Protein AF-A0A955EN36-F1 (afdb_monomer)

Radius of gyration: 27.27 Å; Cα contacts (8 Å, |Δi|>4): 61; chains: 1; bounding box: 68×57×95 Å

Foldseek 3Di:
DDDDDDDDDPDPPPPPPPPPPPPPVVLLCLCCVVQVHPDDDPVLVVLSNLLLVLLCVVFPDNDSVSSVVSLVVLCVVQDDDDVPDGSSRSSSVVSVVVVVVVVVVVVVVVVVVPPVPPDDDD

Solvent-accessible surface area (backbone atoms only — not comparable to full-atom values): 7643 Å² total; per-residue (Å²): 137,83,82,82,76,81,79,74,82,76,77,77,72,74,71,68,78,74,72,82,65,76,79,72,73,59,70,38,58,78,49,28,72,82,71,68,45,88,73,70,49,78,68,53,47,54,39,37,44,52,41,38,56,50,24,49,75,67,28,97,44,91,49,67,71,47,23,53,46,39,49,54,49,50,48,62,74,68,47,81,62,57,94,96,48,48,68,65,56,52,51,32,51,49,47,52,52,52,52,52,52,50,50,55,52,50,51,53,52,55,59,64,66,62,65,85,73,72,78,81,76,133

Mean predicted aligned error: 13.92 Å

Nearest PDB structures (foldseek):
  7rz6-assembly1_D  TM=3.550E-01  e=5.232E+00  Rattus norvegicus
  1kx9-assembly2_B  TM=2.599E-01  e=7.848E+00  Mamestra brassicae

Secondary structure (DSSP, 8-state):
--------------------------GGGGGTGGGT-SS--HHHHHHHHHHHHHHHHHSSSS-HHHHHHHHHHHHHHH-SPPTT--HHHHHHHHHHHHHHHHHHHHHHHHHHHTSTT-----

pLDDT: mean 77.21, std 20.03, range [39.5, 95.31]

Structure (mmCIF, N/CA/C/O backbone):
data_AF-A0A955EN36-F1
#
_entry.id   AF-A0A955EN36-F1
#
loop_
_atom_site.group_PDB
_atom_site.id
_atom_site.type_symbol
_atom_site.label_atom_id
_atom_site.label_alt_id
_atom_site.label_comp_id
_atom_site.label_asym_id
_atom_site.label_entity_id
_atom_site.label_seq_id
_atom_site.pdbx_PDB_ins_code
_atom_site.Cartn_x
_atom_site.Cartn_y
_atom_site.Cartn_z
_atom_site.occupancy
_atom_site.B_iso_or_equiv
_atom_site.auth_seq_id
_atom_site.auth_comp_id
_atom_site.auth_asym_id
_atom_site.auth_atom_id
_atom_site.pdbx_PDB_model_num
ATOM 1 N N . MET A 1 1 ? 27.798 39.213 -62.265 1.00 42.53 1 MET A N 1
ATOM 2 C CA . MET A 1 1 ? 27.907 37.739 -62.321 1.00 42.53 1 MET A CA 1
ATOM 3 C C . MET A 1 1 ? 27.365 37.239 -61.010 1.00 42.53 1 MET A C 1
ATOM 5 O O . MET A 1 1 ? 28.080 37.098 -60.027 1.00 42.53 1 MET A O 1
ATOM 9 N N . ASP A 1 2 ? 26.050 37.149 -61.023 1.00 44.22 2 ASP A N 1
ATOM 10 C CA . ASP A 1 2 ? 25.167 36.889 -59.909 1.00 44.22 2 ASP A CA 1
ATOM 11 C C . ASP A 1 2 ? 25.124 35.379 -59.702 1.00 44.22 2 ASP A C 1
ATOM 13 O O . ASP A 1 2 ? 24.638 34.638 -60.554 1.00 44.22 2 ASP A O 1
ATOM 17 N N . VAL A 1 3 ? 25.714 34.915 -58.604 1.00 53.53 3 VAL A N 1
ATOM 18 C CA . VAL A 1 3 ? 25.639 33.511 -58.204 1.00 53.53 3 VAL A CA 1
ATOM 19 C C . VAL A 1 3 ? 24.351 33.352 -57.407 1.00 53.53 3 VAL A C 1
ATOM 21 O O . VAL A 1 3 ? 24.295 33.682 -56.224 1.00 53.53 3 VAL A O 1
ATOM 24 N N . GLN A 1 4 ? 23.299 32.889 -58.082 1.00 47.91 4 GLN A N 1
ATOM 25 C CA . GLN A 1 4 ? 22.126 32.327 -57.422 1.00 47.91 4 GLN A CA 1
ATOM 26 C C . GLN A 1 4 ? 22.559 31.011 -56.771 1.00 47.91 4 GLN A C 1
ATOM 28 O O . GLN A 1 4 ? 22.950 30.069 -57.456 1.00 47.91 4 GLN A O 1
ATOM 33 N N . VAL A 1 5 ? 22.563 30.976 -55.440 1.00 54.34 5 VAL A N 1
ATOM 34 C CA . VAL A 1 5 ? 22.743 29.734 -54.689 1.00 54.34 5 VAL A CA 1
ATOM 35 C C . VAL A 1 5 ? 21.369 29.085 -54.603 1.00 54.34 5 VAL A C 1
ATOM 37 O O . VAL A 1 5 ? 20.487 29.578 -53.905 1.00 54.34 5 VAL A O 1
ATOM 40 N N . GLU A 1 6 ? 21.192 28.020 -55.377 1.00 53.00 6 GLU A N 1
ATOM 41 C CA . GLU A 1 6 ? 20.031 27.136 -55.353 1.00 53.00 6 GLU A CA 1
ATOM 42 C C . GLU A 1 6 ? 19.829 26.589 -53.925 1.00 53.00 6 GLU A C 1
ATOM 44 O O . GLU A 1 6 ? 20.644 25.812 -53.418 1.00 53.00 6 GLU A O 1
ATOM 49 N N . GLU A 1 7 ? 18.760 27.010 -53.246 1.00 50.69 7 GLU A N 1
ATOM 50 C CA . GLU A 1 7 ? 18.321 26.388 -51.996 1.00 50.69 7 GLU A CA 1
ATOM 51 C C . GLU A 1 7 ? 17.736 25.004 -52.308 1.00 50.69 7 GLU A C 1
ATOM 53 O O . GLU A 1 7 ? 16.690 24.868 -52.944 1.00 50.69 7 GLU A O 1
ATOM 58 N N . LEU A 1 8 ? 18.429 23.958 -51.854 1.00 55.25 8 LEU A N 1
ATOM 59 C CA . LEU A 1 8 ? 17.918 22.588 -51.834 1.00 55.25 8 LEU A CA 1
ATOM 60 C C . LEU A 1 8 ? 16.618 22.518 -51.010 1.00 55.25 8 LEU A C 1
ATOM 62 O O . LEU A 1 8 ? 16.563 23.100 -49.921 1.00 55.25 8 LEU A O 1
ATOM 66 N N . PRO A 1 9 ? 15.590 21.773 -51.460 1.00 45.88 9 PRO A N 1
ATOM 67 C CA . PRO A 1 9 ? 14.362 21.622 -50.696 1.00 45.88 9 PRO A CA 1
ATOM 68 C C . PRO A 1 9 ? 14.681 20.874 -49.400 1.00 45.88 9 PRO A C 1
ATOM 70 O O . PRO A 1 9 ? 15.079 19.710 -49.422 1.00 45.88 9 PRO A O 1
ATOM 73 N N . GLN A 1 10 ? 14.525 21.552 -48.261 1.00 52.09 10 GLN A N 1
ATOM 74 C CA . GLN A 1 10 ? 14.569 20.901 -46.959 1.00 52.09 10 GLN A CA 1
ATOM 75 C C . GLN A 1 10 ? 13.473 19.835 -46.928 1.00 52.09 10 GLN A C 1
ATOM 77 O O . GLN A 1 10 ? 12.284 20.155 -46.987 1.00 52.09 10 GLN A O 1
ATOM 82 N N . GLU A 1 11 ? 13.878 18.567 -46.841 1.00 48.88 11 GLU A N 1
ATOM 83 C CA . GLU A 1 11 ? 12.982 17.470 -46.503 1.00 48.88 11 GLU A CA 1
ATOM 84 C C . GLU A 1 11 ? 12.222 17.876 -45.242 1.00 48.88 11 GLU A C 1
ATOM 86 O O . GLU A 1 11 ? 12.808 18.055 -44.168 1.00 48.88 11 GLU A O 1
ATOM 91 N N . GLN A 1 12 ? 10.912 18.077 -45.385 1.00 46.12 12 GLN A N 1
ATOM 92 C CA . GLN A 1 12 ? 10.020 18.218 -44.252 1.00 46.12 12 GLN A CA 1
ATOM 93 C C . GLN A 1 12 ? 10.203 16.959 -43.412 1.00 46.12 12 GLN A C 1
ATOM 95 O O . GLN A 1 12 ? 9.671 15.897 -43.731 1.00 46.12 12 GLN A O 1
ATOM 100 N N . LYS A 1 13 ? 10.981 17.077 -42.332 1.00 41.56 13 LYS A N 1
ATOM 101 C CA . LYS A 1 13 ? 10.905 16.149 -41.215 1.00 41.56 13 LYS A CA 1
ATOM 102 C C . LYS A 1 13 ? 9.453 16.181 -40.794 1.00 41.56 13 LYS A C 1
ATOM 104 O O . LYS A 1 13 ? 9.024 17.126 -40.132 1.00 41.56 13 LYS A O 1
ATOM 109 N N . THR A 1 14 ? 8.705 15.171 -41.222 1.00 39.50 14 THR A N 1
ATOM 110 C CA . THR A 1 14 ? 7.437 14.794 -40.630 1.00 39.50 14 THR A CA 1
ATOM 111 C C . THR A 1 14 ? 7.719 14.742 -39.142 1.00 39.50 14 THR A C 1
ATOM 113 O O . THR A 1 14 ? 8.397 13.833 -38.661 1.00 39.50 14 THR A O 1
ATOM 116 N N . GLN A 1 15 ? 7.320 15.792 -38.426 1.00 47.47 15 GLN A N 1
ATOM 117 C CA . GLN A 1 15 ? 7.284 15.754 -36.983 1.00 47.47 15 GLN A CA 1
ATOM 118 C C . GLN A 1 15 ? 6.330 14.609 -36.699 1.00 47.47 15 GLN A C 1
ATOM 120 O O . GLN A 1 15 ? 5.126 14.728 -36.935 1.00 47.47 15 GLN A O 1
ATOM 125 N N . SER A 1 16 ? 6.890 13.462 -36.305 1.00 44.94 16 SER A N 1
ATOM 126 C CA . SER A 1 16 ? 6.123 12.388 -35.698 1.00 44.94 16 SER A CA 1
ATOM 127 C C . SER A 1 16 ? 5.166 13.072 -34.736 1.00 44.94 16 SER A C 1
ATOM 129 O O . SER A 1 16 ? 5.654 13.904 -33.962 1.00 44.94 16 SER A O 1
ATOM 131 N N . PRO A 1 17 ? 3.844 12.827 -34.818 1.00 44.09 17 PRO A N 1
ATOM 132 C CA . PRO A 1 17 ? 2.910 13.449 -33.903 1.00 44.09 17 PRO A CA 1
ATOM 133 C C . PRO A 1 17 ? 3.453 13.157 -32.518 1.00 44.09 17 PRO A C 1
ATOM 135 O O . PRO A 1 17 ? 3.556 11.996 -32.116 1.00 44.09 17 PRO A O 1
ATOM 138 N N . GLN A 1 18 ? 3.936 14.211 -31.861 1.00 42.53 18 GLN A N 1
ATOM 139 C CA . GLN A 1 18 ? 4.396 14.134 -30.499 1.00 42.53 18 GLN A CA 1
ATOM 140 C C . GLN A 1 18 ? 3.151 13.675 -29.779 1.00 42.53 18 GLN A C 1
ATOM 142 O O . GLN A 1 18 ? 2.176 14.423 -29.692 1.00 42.53 18 GLN A O 1
ATOM 147 N N . ALA A 1 19 ? 3.134 12.390 -29.420 1.00 41.97 19 ALA A N 1
ATOM 148 C CA . ALA A 1 19 ? 2.074 11.848 -28.620 1.00 41.97 19 ALA A CA 1
ATOM 149 C C . ALA A 1 19 ? 2.005 12.806 -27.443 1.00 41.97 19 ALA A C 1
ATOM 151 O O . ALA A 1 19 ? 2.956 12.925 -26.667 1.00 41.97 19 ALA A O 1
ATOM 152 N N . THR A 1 20 ? 0.908 13.547 -27.358 1.00 43.72 20 THR A N 1
ATOM 153 C CA . THR A 1 20 ? 0.459 14.172 -26.132 1.00 43.72 20 THR A CA 1
ATOM 154 C C . THR A 1 20 ? 0.102 13.012 -25.217 1.00 43.72 20 THR A C 1
ATOM 156 O O . THR A 1 20 ? -1.060 12.719 -24.950 1.00 43.72 20 THR A O 1
ATOM 159 N N . ALA A 1 21 ? 1.135 12.278 -24.796 1.00 41.81 21 ALA A N 1
ATOM 160 C CA . ALA A 1 21 ? 1.090 11.421 -23.650 1.00 41.81 21 ALA A CA 1
ATOM 161 C C . ALA A 1 21 ? 0.642 12.369 -22.556 1.00 41.8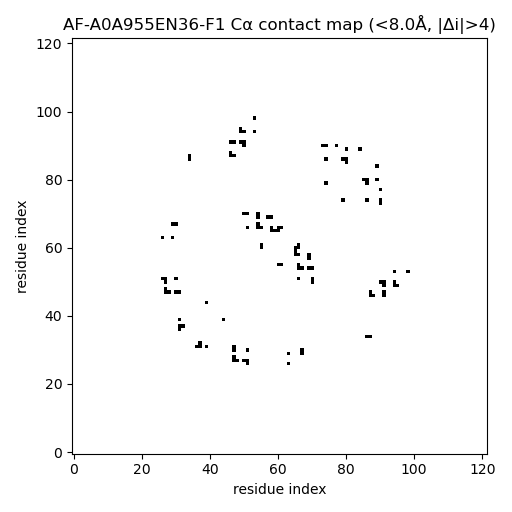1 21 ALA A C 1
ATOM 163 O O . ALA A 1 21 ? 1.368 13.283 -22.167 1.00 41.81 21 ALA A O 1
ATOM 164 N N . ARG A 1 22 ? -0.614 12.217 -22.145 1.00 41.22 22 ARG A N 1
ATOM 165 C CA . ARG A 1 22 ? -1.041 12.663 -20.835 1.00 41.22 22 ARG A CA 1
ATOM 166 C C . ARG A 1 22 ? -0.045 12.032 -19.874 1.00 41.22 22 ARG A C 1
ATOM 168 O O . ARG A 1 22 ? -0.145 10.853 -19.558 1.00 41.22 22 ARG A O 1
ATOM 175 N N . THR A 1 23 ? 0.981 12.790 -19.511 1.00 41.50 23 THR A N 1
ATOM 176 C CA . THR A 1 23 ? 1.947 12.471 -18.466 1.00 41.50 23 THR A CA 1
ATOM 177 C C . THR A 1 23 ? 1.255 12.652 -17.126 1.00 41.50 23 THR A C 1
ATOM 179 O O . THR A 1 23 ? 1.707 13.408 -16.273 1.00 41.50 2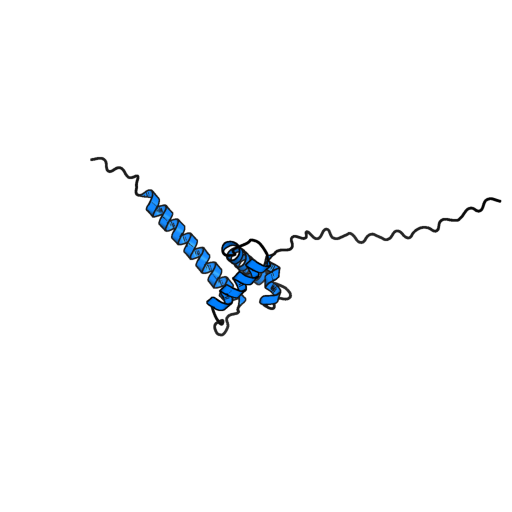3 THR A O 1
ATOM 182 N N . ASP A 1 24 ? 0.144 11.946 -16.935 1.00 43.16 24 ASP A N 1
ATOM 183 C CA . ASP A 1 24 ? -0.309 11.578 -15.609 1.00 43.16 24 ASP A CA 1
ATOM 184 C C . ASP A 1 24 ? 0.644 10.459 -15.187 1.00 43.16 24 ASP A C 1
ATOM 186 O O . ASP A 1 24 ? 0.371 9.274 -15.352 1.00 43.16 24 ASP A O 1
ATOM 190 N N . ASN A 1 25 ? 1.849 10.850 -14.768 1.00 52.38 25 ASN A N 1
ATOM 191 C CA . ASN A 1 25 ? 2.793 9.962 -14.107 1.00 52.38 25 ASN A CA 1
ATOM 192 C C . ASN A 1 25 ? 2.079 9.483 -12.844 1.00 52.38 25 ASN A C 1
ATOM 194 O O . ASN A 1 25 ? 2.055 10.191 -11.836 1.00 52.38 25 ASN A O 1
ATOM 198 N N . VAL A 1 26 ? 1.380 8.351 -12.927 1.00 74.06 26 VAL A N 1
ATOM 199 C CA . VAL A 1 26 ? 0.560 7.903 -11.810 1.00 74.06 26 VAL A CA 1
ATOM 200 C C . VAL A 1 26 ? 1.516 7.453 -10.717 1.00 74.06 26 VAL A C 1
ATOM 202 O O . VAL A 1 26 ? 2.210 6.449 -10.856 1.00 74.06 26 VAL A O 1
ATOM 205 N N . ALA A 1 27 ? 1.636 8.271 -9.670 1.00 81.81 27 ALA A N 1
ATOM 206 C CA . ALA A 1 27 ? 2.728 8.188 -8.703 1.00 81.81 27 ALA A CA 1
ATOM 207 C C . ALA A 1 27 ? 2.829 6.811 -8.026 1.00 81.81 27 ALA A C 1
ATOM 209 O O . ALA A 1 27 ? 3.921 6.385 -7.651 1.00 81.81 27 ALA A O 1
ATOM 210 N N . HIS A 1 28 ? 1.719 6.067 -7.955 1.00 84.69 28 HIS A N 1
ATOM 211 C CA . HIS A 1 28 ? 1.686 4.706 -7.426 1.00 84.69 28 HIS A CA 1
ATOM 212 C C . HIS A 1 28 ? 2.522 3.694 -8.221 1.00 84.69 28 HIS A C 1
ATOM 214 O O . HIS A 1 28 ? 2.929 2.684 -7.647 1.00 84.69 28 HIS A O 1
ATOM 220 N N . TYR A 1 29 ? 2.856 3.954 -9.491 1.00 89.81 29 TYR A N 1
ATOM 221 C CA . TYR A 1 29 ? 3.774 3.098 -10.255 1.00 89.81 29 TYR A CA 1
ATOM 222 C C . TYR A 1 29 ? 5.206 3.119 -9.718 1.00 89.81 29 TYR A C 1
ATOM 224 O O . TYR A 1 29 ? 5.950 2.177 -9.976 1.00 89.81 29 TYR A O 1
ATOM 232 N N . ALA A 1 30 ? 5.577 4.098 -8.884 1.00 89.06 30 ALA A N 1
ATOM 233 C CA . ALA A 1 30 ? 6.851 4.077 -8.163 1.00 89.06 30 ALA A CA 1
ATOM 234 C C . ALA A 1 30 ? 7.004 2.843 -7.247 1.00 89.06 30 ALA A C 1
ATOM 236 O O . ALA A 1 30 ? 8.110 2.504 -6.832 1.00 89.06 30 ALA A O 1
ATOM 237 N N . LEU A 1 31 ? 5.900 2.158 -6.929 1.00 90.25 31 LEU A N 1
ATOM 238 C CA . LEU A 1 31 ? 5.895 0.921 -6.154 1.00 90.25 31 LEU A CA 1
ATOM 239 C C . LEU A 1 31 ? 6.002 -0.347 -7.018 1.00 90.25 31 LEU A C 1
ATOM 241 O O . LEU A 1 31 ? 6.261 -1.417 -6.469 1.00 90.25 31 LEU A O 1
ATOM 245 N N . ALA A 1 32 ? 5.810 -0.264 -8.338 1.00 91.00 32 ALA A N 1
ATOM 246 C CA . ALA A 1 32 ? 5.706 -1.435 -9.214 1.00 91.00 32 ALA A CA 1
ATOM 247 C C . ALA A 1 32 ? 6.974 -2.306 -9.177 1.00 91.00 32 ALA A C 1
ATOM 249 O O . ALA A 1 32 ? 6.889 -3.513 -8.929 1.00 91.00 32 ALA A O 1
ATOM 250 N N . ASP A 1 33 ? 8.150 -1.679 -9.277 1.00 89.44 33 ASP A N 1
ATOM 251 C CA . ASP A 1 33 ? 9.452 -2.355 -9.199 1.00 89.44 33 ASP A CA 1
ATOM 252 C C . ASP A 1 33 ? 9.631 -3.119 -7.881 1.00 89.44 33 ASP A C 1
ATOM 254 O O . ASP A 1 33 ? 10.163 -4.230 -7.847 1.00 89.44 33 ASP A O 1
ATOM 258 N N . ARG A 1 34 ? 9.127 -2.562 -6.774 1.00 89.06 34 ARG A N 1
ATOM 259 C CA . ARG A 1 34 ? 9.248 -3.160 -5.438 1.00 89.06 34 ARG A CA 1
ATOM 260 C C . ARG A 1 34 ? 8.466 -4.466 -5.296 1.00 89.06 34 ARG A C 1
ATOM 262 O O . ARG A 1 34 ? 8.868 -5.342 -4.519 1.00 89.06 34 ARG A O 1
ATOM 269 N N . PHE A 1 35 ? 7.365 -4.586 -6.031 1.00 91.62 35 PHE A N 1
ATOM 270 C CA . PHE A 1 35 ? 6.532 -5.784 -6.079 1.00 91.62 35 PHE A CA 1
ATOM 271 C C . PHE A 1 35 ? 6.854 -6.687 -7.280 1.00 91.62 35 PHE A C 1
ATOM 273 O O . PHE A 1 35 ? 6.222 -7.730 -7.425 1.00 91.62 35 PHE A O 1
ATOM 280 N N . GLY A 1 36 ? 7.853 -6.335 -8.100 1.00 89.69 36 GLY A N 1
ATOM 281 C CA . GLY A 1 36 ? 8.245 -7.104 -9.284 1.00 89.69 36 GLY A CA 1
ATOM 282 C C . GLY A 1 36 ? 7.208 -7.061 -10.409 1.00 89.69 36 GLY A C 1
ATOM 283 O O . GLY A 1 36 ? 7.098 -8.012 -11.180 1.00 89.69 36 GLY A O 1
ATOM 284 N N . ILE A 1 37 ? 6.423 -5.986 -10.485 1.00 90.38 37 ILE A N 1
ATOM 285 C CA . ILE A 1 37 ? 5.336 -5.827 -11.452 1.00 90.38 37 ILE A CA 1
ATOM 286 C C . ILE A 1 37 ? 5.881 -5.076 -12.665 1.00 90.38 37 ILE A C 1
ATOM 288 O O . ILE A 1 37 ? 6.104 -3.873 -12.606 1.00 90.38 37 ILE A O 1
ATOM 292 N N . VAL A 1 38 ? 6.091 -5.793 -13.771 1.00 86.75 38 VAL A N 1
ATOM 293 C CA . VAL A 1 38 ? 6.603 -5.203 -15.022 1.00 86.75 38 VAL A CA 1
ATOM 294 C C . VAL A 1 38 ? 5.483 -4.538 -15.822 1.00 86.75 38 VAL A C 1
ATOM 296 O O . VAL A 1 38 ? 5.658 -3.450 -16.353 1.00 86.75 38 VAL A O 1
ATOM 299 N N . ASN A 1 39 ? 4.320 -5.188 -15.891 1.00 85.88 39 ASN A N 1
ATOM 300 C CA . ASN A 1 39 ? 3.122 -4.668 -16.543 1.00 85.88 39 ASN A CA 1
ATOM 301 C C . ASN A 1 39 ? 1.940 -4.912 -15.611 1.00 85.88 39 ASN A C 1
ATOM 303 O O . ASN A 1 39 ? 1.441 -6.035 -15.545 1.00 85.88 39 ASN A O 1
ATOM 307 N N . ALA A 1 40 ? 1.523 -3.877 -14.882 1.00 84.56 40 ALA A N 1
ATOM 308 C CA . ALA A 1 40 ? 0.413 -3.998 -13.950 1.00 84.56 40 ALA A CA 1
ATOM 309 C C . ALA A 1 40 ? -0.879 -4.306 -14.712 1.00 84.56 40 ALA A C 1
ATOM 311 O O . ALA A 1 40 ? -1.293 -3.557 -15.601 1.00 84.56 40 ALA A O 1
ATOM 312 N N . ASN A 1 41 ? -1.537 -5.404 -14.354 1.00 91.69 41 ASN A N 1
ATOM 313 C CA . ASN A 1 41 ? -2.915 -5.619 -14.769 1.00 91.69 41 ASN A CA 1
ATOM 314 C C . ASN A 1 41 ? -3.857 -4.680 -13.986 1.00 91.69 41 ASN A C 1
ATOM 316 O O . ASN A 1 41 ? -3.465 -4.026 -13.020 1.00 91.69 41 ASN A O 1
ATOM 320 N N . LYS A 1 42 ? -5.133 -4.617 -14.381 1.00 90.69 42 LYS A N 1
ATOM 321 C CA . LYS A 1 42 ? -6.117 -3.715 -13.754 1.00 90.69 42 LYS A CA 1
ATOM 322 C C . LYS A 1 42 ? -6.291 -3.950 -12.245 1.00 90.69 42 LYS A C 1
ATOM 324 O O . LYS A 1 42 ? -6.607 -3.020 -11.509 1.00 90.69 42 LYS A O 1
ATOM 329 N N . GLU A 1 43 ? -6.137 -5.189 -11.789 1.00 91.56 43 GLU A N 1
ATOM 330 C CA . GLU A 1 43 ? -6.264 -5.533 -10.373 1.00 91.56 43 GLU A CA 1
ATOM 331 C C . GLU A 1 43 ? -5.036 -5.072 -9.579 1.00 91.56 43 GLU A C 1
ATOM 333 O O . GLU A 1 43 ? -5.177 -4.468 -8.518 1.00 91.56 43 GLU A O 1
ATOM 338 N N . GLU A 1 44 ? -3.839 -5.315 -10.107 1.00 91.94 44 GLU A N 1
ATOM 339 C CA . GLU A 1 44 ? -2.570 -4.868 -9.528 1.00 91.94 44 GLU A CA 1
ATOM 340 C C . GLU A 1 44 ? -2.492 -3.347 -9.466 1.00 91.94 44 GLU A C 1
ATOM 342 O O . GLU A 1 44 ? -2.126 -2.799 -8.431 1.00 91.94 44 GLU A O 1
ATOM 347 N N . ASP A 1 45 ? -2.915 -2.669 -10.530 1.00 92.50 45 ASP A N 1
ATOM 348 C CA . ASP A 1 45 ? -2.991 -1.212 -10.589 1.00 92.50 45 ASP A CA 1
ATOM 349 C C . ASP A 1 45 ? -3.877 -0.645 -9.469 1.00 92.50 45 ASP A C 1
ATOM 351 O O . ASP A 1 45 ? -3.459 0.228 -8.707 1.00 92.50 45 ASP A O 1
ATOM 355 N N . GLY A 1 46 ? -5.067 -1.226 -9.279 1.00 91.12 46 GLY A N 1
ATOM 356 C CA . GLY A 1 46 ? -5.961 -0.851 -8.183 1.00 91.12 46 GLY A CA 1
ATOM 357 C C . GLY A 1 46 ? -5.363 -1.113 -6.796 1.00 91.12 46 GLY A C 1
ATOM 358 O O . GLY A 1 46 ? -5.561 -0.316 -5.876 1.00 91.12 46 GLY A O 1
ATOM 359 N N . LYS A 1 47 ? -4.601 -2.202 -6.630 1.00 94.44 47 LYS A N 1
ATOM 360 C CA . LYS A 1 47 ? -3.906 -2.508 -5.368 1.00 94.44 47 LYS A CA 1
ATOM 361 C C . LYS A 1 47 ? -2.798 -1.498 -5.083 1.00 94.44 47 LYS A C 1
ATOM 363 O O . LYS A 1 47 ? -2.720 -1.001 -3.961 1.00 94.44 47 LYS A O 1
ATOM 368 N N . LEU A 1 48 ? -1.975 -1.179 -6.083 1.00 94.19 48 LEU A N 1
ATOM 369 C CA . LEU A 1 48 ? -0.896 -0.196 -5.971 1.00 94.19 48 LEU A CA 1
ATOM 370 C C . LEU A 1 48 ? -1.446 1.188 -5.616 1.00 94.19 48 LEU A C 1
ATOM 372 O O . LEU A 1 48 ? -0.917 1.831 -4.712 1.00 94.19 48 LEU A O 1
ATOM 376 N N . ALA A 1 49 ? -2.534 1.612 -6.260 1.00 92.69 49 ALA A N 1
ATOM 377 C CA . ALA A 1 49 ? -3.180 2.891 -5.980 1.00 92.69 49 ALA A CA 1
ATOM 378 C C . ALA A 1 49 ? -3.713 2.986 -4.536 1.00 92.69 49 ALA A C 1
ATOM 380 O O . ALA A 1 49 ? -3.496 3.991 -3.861 1.00 92.69 49 ALA A O 1
ATOM 381 N N . GLU A 1 50 ? -4.368 1.938 -4.025 1.00 93.38 50 GLU A N 1
ATOM 382 C CA . GLU A 1 50 ? -4.874 1.918 -2.642 1.00 93.38 50 GLU A CA 1
ATOM 383 C C . GLU A 1 50 ? -3.741 1.899 -1.606 1.00 93.38 50 GLU A C 1
ATOM 385 O O . GLU A 1 50 ? -3.812 2.602 -0.596 1.00 93.38 50 GLU A O 1
ATOM 390 N N . ILE A 1 51 ? -2.671 1.138 -1.862 1.00 94.56 51 ILE A N 1
ATOM 391 C CA . ILE A 1 51 ? -1.471 1.134 -1.012 1.00 94.56 51 ILE A CA 1
ATOM 392 C C . ILE A 1 51 ? -0.834 2.525 -0.994 1.00 94.56 51 ILE A C 1
ATOM 394 O O . ILE A 1 51 ? -0.496 3.031 0.075 1.00 94.56 51 ILE A O 1
ATOM 398 N N . TRP A 1 52 ? -0.698 3.153 -2.163 1.00 94.12 52 TRP A N 1
ATOM 399 C CA . TRP A 1 52 ? -0.133 4.489 -2.299 1.00 94.12 52 TRP A CA 1
ATOM 400 C C . TRP A 1 52 ? -0.940 5.530 -1.525 1.00 94.12 52 TRP A C 1
ATOM 402 O O . TRP A 1 52 ? -0.376 6.268 -0.724 1.00 94.12 52 TRP A O 1
ATOM 412 N N . ALA A 1 53 ? -2.262 5.554 -1.710 1.00 91.94 53 ALA A N 1
ATOM 413 C CA . ALA A 1 53 ? -3.144 6.486 -1.015 1.00 91.94 53 ALA A CA 1
ATOM 414 C C . ALA A 1 53 ? -3.077 6.313 0.511 1.00 91.94 53 ALA A C 1
ATOM 416 O O . ALA A 1 53 ? -3.070 7.293 1.256 1.00 91.94 53 ALA A O 1
ATOM 417 N N . PHE A 1 54 ? -2.989 5.067 0.985 1.00 93.62 54 PHE A N 1
ATOM 418 C CA . PHE A 1 54 ? -2.828 4.786 2.407 1.00 93.62 54 PHE A CA 1
ATOM 419 C C . PHE A 1 54 ? -1.481 5.286 2.940 1.00 93.62 54 PHE A C 1
ATOM 421 O O . PHE A 1 54 ? -1.446 5.976 3.958 1.00 93.62 54 PHE A O 1
ATOM 428 N N . ALA A 1 55 ? -0.385 4.967 2.248 1.00 93.00 55 ALA A N 1
ATOM 429 C CA . ALA A 1 55 ? 0.959 5.379 2.641 1.00 93.00 55 ALA A CA 1
ATOM 430 C C . ALA A 1 55 ? 1.120 6.904 2.603 1.00 93.00 55 ALA A C 1
ATOM 432 O O . ALA A 1 55 ? 1.689 7.476 3.524 1.00 93.00 55 ALA A O 1
ATOM 433 N N . GLN A 1 56 ? 0.546 7.580 1.606 1.00 92.69 56 GLN A N 1
ATOM 434 C CA . GLN A 1 56 ? 0.532 9.041 1.518 1.00 92.69 56 GLN A CA 1
ATOM 435 C C . GLN A 1 56 ? -0.166 9.687 2.723 1.00 92.69 56 GLN A C 1
ATOM 437 O O . GLN A 1 56 ? 0.300 10.703 3.223 1.00 92.69 56 GLN A O 1
ATOM 442 N N . GLY A 1 57 ? -1.245 9.080 3.228 1.00 89.44 57 GLY A N 1
ATOM 443 C CA . GLY A 1 57 ? -1.932 9.556 4.432 1.00 89.44 57 GLY A CA 1
ATOM 444 C C . GLY A 1 57 ? -1.163 9.336 5.742 1.00 89.44 57 GLY A C 1
ATOM 445 O O . GLY A 1 57 ? -1.532 9.925 6.757 1.00 89.44 57 GLY A O 1
ATOM 446 N N . GLN A 1 58 ? -0.128 8.489 5.746 1.00 88.56 58 GLN A N 1
ATOM 447 C CA . GLN A 1 58 ? 0.713 8.207 6.920 1.00 88.56 58 GLN A CA 1
ATOM 448 C C . GLN A 1 58 ? 2.111 8.825 6.829 1.00 88.56 58 GLN A C 1
ATOM 450 O O . GLN A 1 58 ? 2.750 9.053 7.858 1.00 88.56 58 GLN A O 1
ATOM 455 N N . ALA A 1 59 ? 2.579 9.107 5.615 1.00 89.81 59 ALA A N 1
ATOM 456 C CA . ALA A 1 59 ? 3.883 9.685 5.371 1.00 89.81 59 ALA A CA 1
ATOM 457 C C . ALA A 1 59 ? 4.002 11.072 6.018 1.00 89.81 59 ALA A C 1
ATOM 459 O O . ALA A 1 59 ? 3.060 11.861 6.078 1.00 89.81 59 ALA A O 1
ATOM 460 N N . LYS A 1 60 ? 5.213 11.392 6.481 1.00 83.94 60 LYS A N 1
ATOM 461 C CA . LYS A 1 60 ? 5.525 12.701 7.082 1.00 83.94 60 LYS A CA 1
ATOM 462 C C . LYS A 1 60 ? 5.540 13.842 6.057 1.00 83.94 60 LYS A C 1
ATOM 464 O O . LYS A 1 60 ? 5.511 15.004 6.447 1.00 83.94 60 LYS A O 1
ATOM 469 N N . SER A 1 61 ? 5.651 13.503 4.776 1.00 87.38 61 SER A N 1
ATOM 470 C CA . SER A 1 61 ? 5.758 14.416 3.642 1.00 87.38 61 SER A CA 1
ATOM 471 C C . SER A 1 61 ? 5.113 13.781 2.411 1.00 87.38 61 SER A C 1
ATOM 473 O O . SER A 1 61 ? 5.054 12.558 2.296 1.00 87.38 61 SER A O 1
ATOM 475 N N . GLU A 1 62 ? 4.684 14.614 1.464 1.00 86.56 62 GLU A N 1
ATOM 476 C CA . GLU A 1 62 ? 4.111 14.187 0.180 1.00 86.56 62 GLU A CA 1
ATOM 477 C C . GLU A 1 62 ? 5.177 13.775 -0.853 1.00 86.56 62 GLU A C 1
ATOM 479 O O . GLU A 1 62 ? 4.857 13.426 -1.990 1.00 86.56 62 GLU A O 1
ATOM 484 N N . ASN A 1 63 ? 6.458 13.801 -0.478 1.00 90.50 63 ASN A N 1
ATOM 485 C CA . ASN A 1 63 ? 7.540 13.392 -1.363 1.00 90.50 63 ASN A CA 1
ATOM 486 C C . ASN A 1 63 ? 7.479 11.885 -1.656 1.00 90.50 63 ASN A C 1
ATOM 488 O O . ASN A 1 63 ? 7.365 11.063 -0.747 1.00 90.50 63 ASN A O 1
ATOM 492 N N . ILE A 1 64 ? 7.678 11.515 -2.925 1.00 90.44 64 ILE A N 1
ATOM 493 C CA . ILE A 1 64 ? 7.684 10.114 -3.386 1.00 90.44 64 ILE A CA 1
ATOM 494 C C . ILE A 1 64 ? 8.599 9.210 -2.533 1.00 90.44 64 ILE A C 1
ATOM 496 O O . ILE A 1 64 ? 8.127 8.155 -2.111 1.00 90.44 64 ILE A O 1
ATOM 500 N N . PRO A 1 65 ? 9.863 9.574 -2.221 1.00 90.94 65 PRO A N 1
ATOM 501 C CA . PRO A 1 65 ? 10.734 8.717 -1.416 1.00 90.94 65 PRO A CA 1
ATOM 502 C C . PRO A 1 65 ? 10.203 8.445 -0.007 1.00 90.94 65 PRO A C 1
ATOM 504 O O . PRO A 1 65 ? 10.368 7.334 0.490 1.00 90.94 65 PRO A O 1
ATOM 507 N N . ASP A 1 66 ? 9.544 9.425 0.616 1.00 91.50 66 ASP A N 1
ATOM 508 C CA . ASP A 1 66 ? 8.992 9.289 1.967 1.00 91.50 66 ASP A CA 1
ATOM 509 C C . ASP A 1 66 ? 7.775 8.353 1.963 1.00 91.50 66 ASP A C 1
ATOM 511 O O . ASP A 1 66 ? 7.650 7.488 2.829 1.00 91.50 66 ASP A O 1
ATOM 515 N N . ILE A 1 67 ? 6.926 8.451 0.937 1.00 92.56 67 ILE A N 1
ATOM 516 C CA . ILE A 1 67 ? 5.783 7.548 0.736 1.00 92.56 67 ILE A CA 1
ATOM 517 C C . ILE A 1 67 ? 6.267 6.116 0.461 1.00 92.56 67 ILE A C 1
ATOM 519 O O . ILE A 1 67 ? 5.758 5.156 1.040 1.00 92.56 67 ILE A O 1
ATOM 523 N N . VAL A 1 68 ? 7.283 5.953 -0.393 1.00 93.31 68 VAL A N 1
ATOM 524 C CA . VAL A 1 68 ? 7.889 4.640 -0.671 1.00 93.31 68 VAL A CA 1
ATOM 525 C C . VAL A 1 68 ? 8.524 4.060 0.592 1.00 93.31 68 VAL A C 1
ATOM 527 O O . VAL A 1 68 ? 8.377 2.865 0.855 1.00 93.31 68 VAL A O 1
ATOM 530 N N . TRP A 1 69 ? 9.202 4.885 1.393 1.00 94.00 69 TRP A N 1
ATOM 531 C CA . TRP A 1 69 ? 9.760 4.464 2.674 1.00 94.00 69 TRP A CA 1
ATOM 532 C C . TRP A 1 69 ? 8.668 3.990 3.635 1.00 94.00 69 TRP A C 1
ATOM 534 O O . TRP A 1 69 ? 8.841 2.953 4.272 1.00 94.00 69 TRP A O 1
ATOM 544 N N . GLU A 1 70 ? 7.525 4.673 3.689 1.00 94.94 70 GLU A N 1
ATOM 545 C CA . GLU A 1 70 ? 6.393 4.247 4.515 1.00 94.94 70 GLU A CA 1
ATOM 546 C C . GLU A 1 70 ? 5.873 2.870 4.081 1.00 94.94 70 GLU A C 1
ATOM 548 O O . GLU A 1 70 ? 5.658 1.988 4.910 1.00 94.94 70 GLU A O 1
ATOM 553 N N . VAL A 1 71 ? 5.781 2.613 2.773 1.00 94.81 71 VAL A N 1
ATOM 554 C CA . VAL A 1 71 ? 5.446 1.275 2.256 1.00 94.81 71 VAL A CA 1
ATOM 555 C C . VAL A 1 71 ? 6.469 0.223 2.703 1.00 94.81 71 VAL A C 1
ATOM 557 O O . VAL A 1 71 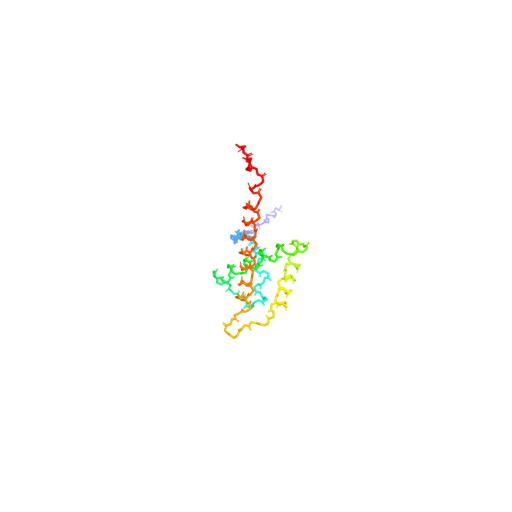? 6.085 -0.867 3.131 1.00 94.81 71 VAL A O 1
ATOM 560 N N . VAL A 1 72 ? 7.768 0.539 2.652 1.00 93.81 72 VAL A N 1
ATOM 561 C CA . VAL A 1 72 ? 8.839 -0.354 3.139 1.00 93.81 72 VAL A CA 1
ATOM 562 C C . VAL A 1 72 ? 8.682 -0.637 4.631 1.00 93.81 72 VAL A C 1
ATOM 564 O O . VAL A 1 72 ? 8.822 -1.784 5.063 1.00 93.81 72 VAL A O 1
ATOM 567 N N . HIS A 1 73 ? 8.396 0.400 5.414 1.00 94.00 73 HIS A N 1
ATOM 568 C CA . HIS A 1 73 ? 8.196 0.294 6.848 1.00 94.00 73 HIS A CA 1
ATOM 569 C C . HIS A 1 73 ? 7.001 -0.610 7.172 1.00 94.00 73 HIS A C 1
ATOM 571 O O . HIS A 1 73 ? 7.141 -1.556 7.951 1.00 94.00 73 HIS A O 1
ATOM 577 N N . LEU A 1 74 ? 5.865 -0.396 6.503 1.00 93.44 74 LEU A N 1
ATOM 578 C CA . LEU A 1 74 ? 4.661 -1.212 6.650 1.00 93.44 74 LEU A CA 1
ATOM 579 C C . LEU A 1 74 ? 4.911 -2.686 6.313 1.00 93.44 74 LEU A C 1
ATOM 581 O O . LEU A 1 74 ? 4.463 -3.564 7.050 1.00 93.44 74 LEU A O 1
ATOM 585 N N . GLU A 1 75 ? 5.664 -2.985 5.253 1.00 92.75 75 GLU A N 1
ATOM 586 C CA . GLU A 1 75 ? 6.051 -4.367 4.947 1.00 92.75 75 GLU A CA 1
ATOM 587 C C . GLU A 1 75 ? 6.892 -5.001 6.063 1.00 92.75 75 GLU A C 1
ATOM 589 O O . GLU A 1 75 ? 6.672 -6.162 6.414 1.00 92.75 75 GLU A O 1
ATOM 594 N N . GLY A 1 76 ? 7.820 -4.241 6.651 1.00 92.12 76 GLY A N 1
ATOM 595 C CA . GLY A 1 76 ? 8.621 -4.692 7.788 1.00 92.12 76 GLY A CA 1
ATOM 596 C C . GLY A 1 76 ? 7.774 -4.989 9.029 1.00 92.12 76 GLY A C 1
ATOM 597 O O . GLY A 1 76 ? 7.985 -6.008 9.685 1.00 92.12 76 GLY A O 1
ATOM 598 N N . VAL A 1 77 ? 6.782 -4.143 9.318 1.00 92.50 77 VAL A N 1
ATOM 599 C CA . VAL A 1 77 ? 5.858 -4.308 10.454 1.00 92.50 77 VAL A CA 1
ATOM 600 C C . VAL A 1 77 ? 4.919 -5.499 10.254 1.00 92.50 77 VAL A C 1
ATOM 602 O O . VAL A 1 77 ? 4.670 -6.257 11.192 1.00 92.50 77 VAL A O 1
ATOM 605 N N . LEU A 1 78 ? 4.395 -5.692 9.040 1.00 91.81 78 LEU A N 1
ATOM 606 C CA . LEU A 1 78 ? 3.509 -6.818 8.735 1.00 91.81 78 LEU A CA 1
ATOM 607 C C . LEU A 1 78 ? 4.246 -8.154 8.690 1.00 91.81 78 LEU A C 1
ATOM 609 O O . LEU A 1 78 ? 3.614 -9.192 8.900 1.00 91.81 78 LEU A O 1
ATOM 613 N N . GLY A 1 79 ? 5.546 -8.144 8.402 1.00 89.00 79 GLY A N 1
ATOM 614 C CA . GLY A 1 79 ? 6.363 -9.339 8.258 1.00 89.00 79 GLY A CA 1
ATOM 615 C C . GLY A 1 79 ? 6.007 -10.178 7.027 1.00 89.00 79 GLY A C 1
ATOM 616 O O . GLY A 1 79 ? 5.238 -9.776 6.150 1.00 89.00 79 GLY A O 1
ATOM 617 N N . SER A 1 80 ? 6.580 -11.380 6.962 1.00 88.38 80 SER A N 1
ATOM 618 C CA . SER A 1 80 ? 6.509 -12.234 5.773 1.00 88.38 80 SER A CA 1
ATOM 619 C C . SER A 1 80 ? 5.078 -12.672 5.418 1.00 88.38 80 SER A C 1
ATOM 621 O O . SER A 1 80 ? 4.315 -13.050 6.319 1.00 88.38 80 SER A O 1
ATOM 623 N N . PRO A 1 81 ? 4.715 -12.694 4.117 1.00 90.06 81 PRO A N 1
ATOM 624 C CA . PRO A 1 81 ? 3.451 -13.242 3.626 1.00 90.06 81 PRO A CA 1
ATOM 625 C C . PRO A 1 81 ? 3.182 -14.673 4.084 1.00 90.06 81 PRO A C 1
ATOM 627 O O . PRO A 1 81 ? 4.105 -15.429 4.391 1.00 90.06 81 PRO A O 1
ATOM 630 N N . ARG A 1 82 ? 1.901 -15.050 4.147 1.00 90.00 82 ARG A N 1
ATOM 631 C CA . ARG A 1 82 ? 1.525 -16.449 4.386 1.00 90.00 82 ARG A CA 1
ATOM 632 C C . ARG A 1 82 ? 1.797 -17.284 3.131 1.00 90.00 82 ARG A C 1
ATOM 634 O O . ARG A 1 82 ? 1.925 -16.749 2.032 1.00 90.00 82 ARG A O 1
ATOM 641 N N . LEU A 1 83 ? 1.853 -18.607 3.285 1.00 89.88 83 LEU A N 1
ATOM 642 C CA . LEU A 1 83 ? 1.951 -19.514 2.139 1.00 89.88 83 LEU A CA 1
ATOM 643 C C . LEU A 1 83 ? 0.769 -19.278 1.183 1.00 89.88 83 LEU A C 1
ATOM 645 O O . LEU A 1 83 ? -0.383 -19.314 1.611 1.00 89.88 83 LEU A O 1
ATOM 649 N N . GLY A 1 84 ? 1.072 -19.025 -0.092 1.00 89.69 84 GLY A N 1
ATOM 650 C CA . GLY A 1 84 ? 0.079 -18.737 -1.134 1.00 89.69 84 GLY A CA 1
ATOM 651 C C . GLY A 1 84 ? -0.408 -17.282 -1.205 1.00 89.69 84 GLY A C 1
ATOM 652 O O . GLY A 1 84 ? -1.260 -16.986 -2.034 1.00 89.69 84 GLY A O 1
ATOM 653 N N . GLU A 1 85 ? 0.115 -16.374 -0.376 1.00 91.56 85 GLU A N 1
ATOM 654 C CA . GLU A 1 85 ? -0.218 -14.942 -0.391 1.00 91.56 85 GLU A CA 1
ATOM 655 C C . GLU A 1 85 ? 0.942 -14.128 -0.988 1.00 91.56 85 GLU A C 1
ATOM 657 O O . GLU A 1 85 ? 2.103 -14.336 -0.626 1.00 91.56 85 GLU A O 1
ATOM 662 N N . SER A 1 86 ? 0.647 -13.178 -1.883 1.00 92.81 86 SER A N 1
ATOM 663 C CA . SER A 1 86 ? 1.668 -12.258 -2.396 1.00 92.81 86 SER A CA 1
ATOM 664 C C . SER A 1 86 ? 1.943 -11.112 -1.410 1.00 92.81 86 SER A C 1
ATOM 666 O O . SER A 1 86 ? 1.099 -10.743 -0.590 1.00 92.81 86 SER A O 1
ATOM 668 N N . ARG A 1 87 ? 3.133 -10.498 -1.501 1.00 93.62 87 ARG A N 1
ATOM 669 C CA . ARG A 1 87 ? 3.470 -9.294 -0.713 1.00 93.62 87 ARG A CA 1
ATOM 670 C C . ARG A 1 87 ? 2.487 -8.153 -0.975 1.00 93.62 87 ARG A C 1
ATOM 672 O O . ARG A 1 87 ? 2.040 -7.508 -0.029 1.00 93.62 87 ARG A O 1
ATOM 679 N N . LEU A 1 88 ? 2.130 -7.961 -2.246 1.00 94.12 88 LEU A N 1
ATOM 680 C CA . LEU A 1 88 ? 1.170 -6.951 -2.677 1.00 94.12 88 LEU A CA 1
ATOM 681 C C . LEU A 1 88 ? -0.201 -7.181 -2.028 1.00 94.12 88 LEU A C 1
ATOM 683 O O . LEU A 1 88 ? -0.762 -6.260 -1.442 1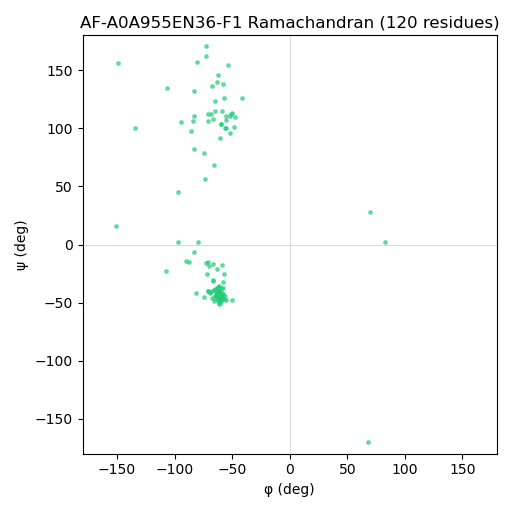.00 94.12 88 LEU A O 1
ATOM 687 N N . ASP A 1 89 ? -0.712 -8.415 -2.078 1.00 94.12 89 ASP A N 1
ATOM 688 C CA . ASP A 1 89 ? -2.031 -8.764 -1.536 1.00 94.12 89 ASP A CA 1
ATOM 689 C C . ASP A 1 89 ? -2.111 -8.563 -0.029 1.00 94.12 89 ASP A C 1
ATOM 691 O O . ASP A 1 89 ? -3.105 -8.038 0.479 1.00 94.12 89 ASP A O 1
ATOM 695 N N . ARG A 1 90 ? -1.055 -8.944 0.693 1.00 93.81 90 ARG A N 1
ATOM 696 C CA . ARG A 1 90 ? -0.992 -8.768 2.143 1.00 93.81 90 ARG A CA 1
ATOM 697 C C . ARG A 1 90 ? -1.048 -7.298 2.532 1.00 93.81 90 ARG A C 1
ATOM 699 O O . ARG A 1 90 ? -1.826 -6.925 3.413 1.00 93.81 90 ARG A O 1
ATOM 706 N N . LEU A 1 91 ? -0.222 -6.477 1.884 1.00 95.12 91 LEU A N 1
ATOM 707 C CA . LEU A 1 91 ? -0.157 -5.047 2.160 1.00 95.12 91 LEU A CA 1
ATOM 708 C C . LEU A 1 91 ? -1.486 -4.374 1.794 1.00 95.12 91 LEU A C 1
ATOM 710 O O . LEU A 1 91 ? -2.067 -3.667 2.614 1.00 95.12 91 LEU A O 1
ATOM 714 N N . TYR A 1 92 ? -2.028 -4.690 0.615 1.00 95.31 92 TYR A N 1
ATOM 715 C CA . TYR A 1 92 ? -3.337 -4.218 0.167 1.00 95.31 92 TYR A CA 1
ATOM 716 C C . TYR A 1 92 ? -4.447 -4.561 1.170 1.00 95.31 92 TYR A C 1
ATOM 718 O O . TYR A 1 92 ? -5.235 -3.697 1.567 1.00 95.31 92 TYR A O 1
ATOM 726 N N . ARG A 1 93 ? -4.496 -5.816 1.631 1.00 94.12 93 ARG A N 1
ATOM 727 C CA . ARG A 1 93 ? -5.477 -6.271 2.620 1.00 94.12 93 ARG A CA 1
ATOM 728 C C . ARG A 1 93 ? -5.356 -5.490 3.924 1.00 94.12 93 ARG A C 1
ATOM 730 O O . ARG A 1 93 ? -6.380 -5.109 4.490 1.00 94.12 93 ARG A O 1
ATOM 737 N N . TYR A 1 94 ? -4.136 -5.247 4.394 1.00 94.25 94 TYR A N 1
ATOM 738 C CA . TYR A 1 94 ? -3.901 -4.448 5.592 1.00 94.25 94 TYR A CA 1
ATOM 739 C C . TYR A 1 94 ? -4.406 -3.007 5.431 1.00 94.25 94 TYR A C 1
ATOM 741 O O . TYR A 1 94 ? -5.204 -2.554 6.255 1.00 94.25 94 TYR A O 1
ATOM 749 N N . CYS A 1 95 ? -4.015 -2.317 4.354 1.00 93.69 95 CYS A N 1
ATOM 750 C CA . CYS A 1 95 ? -4.447 -0.946 4.065 1.00 93.69 95 CYS A CA 1
ATOM 751 C C . CYS A 1 95 ? -5.979 -0.841 4.016 1.00 93.69 95 CYS A C 1
ATOM 753 O O . CYS A 1 95 ? -6.575 0.039 4.642 1.00 93.69 95 CYS A O 1
ATOM 755 N N . LYS A 1 96 ? -6.635 -1.800 3.349 1.00 93.25 96 LYS A N 1
ATOM 756 C CA . LYS A 1 96 ? -8.098 -1.865 3.251 1.00 93.25 96 LYS A CA 1
ATOM 757 C C . LYS A 1 96 ? -8.766 -2.043 4.614 1.00 93.25 96 LYS A C 1
ATOM 759 O O . LYS A 1 96 ? -9.711 -1.319 4.925 1.00 93.25 96 LYS A O 1
ATOM 764 N N . LEU A 1 97 ? -8.271 -2.969 5.438 1.00 93.06 97 LEU A N 1
ATOM 765 C CA . LEU A 1 97 ? -8.806 -3.203 6.783 1.00 93.06 97 LEU A CA 1
ATOM 766 C C . LEU A 1 97 ? -8.640 -1.973 7.679 1.00 93.06 97 LEU A C 1
ATOM 768 O O . LEU A 1 97 ? -9.578 -1.603 8.379 1.00 93.06 97 LEU A O 1
ATOM 772 N N . LYS A 1 98 ? -7.488 -1.297 7.622 1.00 92.56 98 LYS A N 1
ATOM 773 C CA . LYS A 1 98 ? -7.242 -0.083 8.410 1.00 92.56 98 LYS A CA 1
ATOM 774 C C . LYS A 1 98 ? -8.141 1.080 8.004 1.00 92.56 98 LYS A C 1
ATOM 776 O O . LYS A 1 98 ? -8.647 1.797 8.865 1.00 92.56 98 LYS A O 1
ATOM 781 N N . ARG A 1 99 ? -8.397 1.240 6.706 1.00 89.38 99 ARG A N 1
ATOM 782 C CA . ARG A 1 99 ? -9.347 2.238 6.202 1.00 89.38 99 ARG A CA 1
ATOM 783 C C . ARG A 1 99 ? -10.777 1.948 6.670 1.00 89.38 99 ARG A C 1
ATOM 785 O O . ARG A 1 99 ? -11.468 2.864 7.107 1.00 89.38 99 ARG A O 1
ATOM 792 N N . GLN A 1 100 ? -11.200 0.684 6.625 1.00 89.56 100 GLN A N 1
ATOM 793 C CA . GLN A 1 100 ? -12.508 0.255 7.137 1.00 89.56 100 GLN A CA 1
ATOM 794 C C . GLN A 1 100 ? -12.632 0.480 8.649 1.00 89.56 100 GLN A C 1
ATOM 796 O O . GLN A 1 100 ? -13.641 1.006 9.106 1.00 89.56 100 GLN A O 1
ATOM 801 N N . GLU A 1 101 ? -11.592 0.148 9.417 1.00 90.19 101 GLU A N 1
ATOM 802 C CA . GLU A 1 101 ? -11.536 0.390 10.861 1.00 90.19 101 GLU A CA 1
ATOM 803 C C . GLU A 1 101 ? -11.707 1.882 11.182 1.00 90.19 101 GLU A C 1
ATOM 805 O O . GLU A 1 101 ? -12.518 2.245 12.032 1.00 90.19 101 GLU A O 1
ATOM 810 N N . SER A 1 102 ? -10.999 2.756 10.460 1.00 87.12 102 SER A N 1
ATOM 811 C CA . SER A 1 102 ? -11.113 4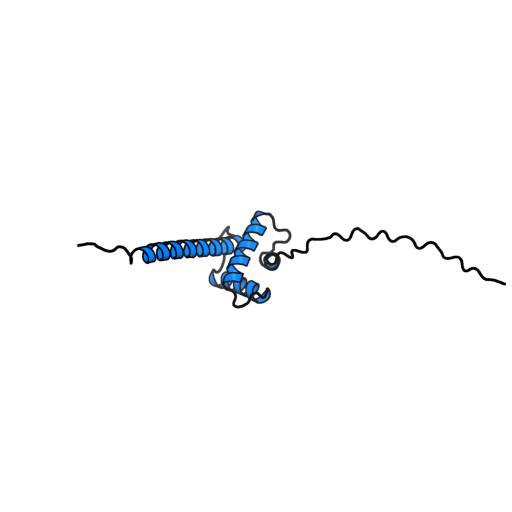.207 10.635 1.00 87.12 102 SER A CA 1
ATOM 812 C C . SER A 1 102 ? -12.514 4.730 10.298 1.00 87.12 102 SER A C 1
ATOM 814 O O . SER A 1 102 ? -13.059 5.533 11.056 1.00 87.12 102 SER A O 1
ATOM 816 N N . ALA A 1 103 ? -13.129 4.245 9.214 1.00 86.50 103 ALA A N 1
ATOM 817 C CA . ALA A 1 103 ? -14.493 4.619 8.844 1.00 86.50 103 ALA A CA 1
ATOM 818 C C . ALA A 1 103 ? -15.500 4.249 9.947 1.00 86.50 103 ALA A C 1
ATOM 820 O O . ALA A 1 103 ? -16.252 5.108 10.403 1.00 86.50 103 ALA A O 1
ATOM 821 N N . ILE A 1 104 ? -15.429 3.015 10.456 1.00 88.31 104 ILE A N 1
ATOM 822 C CA . ILE A 1 104 ? -16.292 2.536 11.545 1.00 88.31 104 ILE A CA 1
ATOM 823 C C . ILE A 1 104 ? -16.077 3.362 12.822 1.00 88.31 104 ILE A C 1
ATOM 825 O O . ILE A 1 104 ? -17.036 3.760 13.481 1.00 88.31 104 ILE A O 1
ATOM 829 N N . GLN A 1 105 ? -14.826 3.665 13.184 1.00 84.56 105 GLN A N 1
ATOM 830 C CA . GLN A 1 105 ? -14.533 4.496 14.357 1.00 84.56 105 GLN A CA 1
ATOM 831 C C . GLN A 1 105 ? -15.089 5.919 14.224 1.00 84.56 105 GLN A C 1
ATOM 833 O O . GLN A 1 105 ? -15.554 6.490 15.213 1.00 84.56 105 GLN A O 1
ATOM 838 N N . ASN A 1 106 ? -15.049 6.498 13.024 1.00 84.31 106 ASN A N 1
ATOM 839 C CA . ASN A 1 106 ? -15.602 7.825 12.765 1.00 84.31 106 ASN A CA 1
ATOM 840 C C . ASN A 1 106 ? -17.133 7.826 12.850 1.00 84.31 106 ASN A C 1
ATOM 842 O O . ASN A 1 106 ? -17.699 8.735 13.454 1.00 84.31 106 ASN A O 1
ATOM 846 N N . GLU A 1 107 ? -17.797 6.791 12.332 1.00 81.44 107 GLU A N 1
ATOM 847 C CA . GLU A 1 107 ? -19.245 6.609 12.481 1.00 81.44 107 GLU A CA 1
ATOM 848 C C . GLU A 1 107 ? -19.649 6.477 13.956 1.00 81.44 107 GLU A C 1
ATOM 850 O O . GLU A 1 107 ? -20.540 7.188 14.419 1.00 81.44 107 GLU A O 1
ATOM 855 N N . LEU A 1 108 ? -18.943 5.650 14.734 1.00 78.69 108 LEU A N 1
ATOM 856 C CA . LEU A 1 108 ? -19.203 5.477 16.169 1.00 78.69 108 LEU A CA 1
ATOM 857 C C . LEU A 1 108 ? -19.038 6.784 16.958 1.00 78.69 108 LEU A C 1
ATOM 859 O O . LEU A 1 108 ? -19.872 7.109 17.805 1.00 78.69 108 LEU A O 1
ATOM 863 N N . LYS A 1 109 ? -17.987 7.562 16.668 1.00 75.69 109 LYS A N 1
ATOM 864 C CA . LYS A 1 109 ? -17.777 8.887 17.275 1.00 75.69 109 LYS A CA 1
ATOM 865 C C . LYS A 1 109 ? -18.863 9.883 16.863 1.00 75.69 109 LYS A C 1
ATOM 867 O O . LYS A 1 109 ? -19.318 10.659 17.700 1.00 75.69 109 LYS A O 1
ATOM 872 N N . GLY A 1 110 ? -19.306 9.835 15.606 1.00 66.81 110 GLY A N 1
ATOM 873 C CA . GLY A 1 110 ? -20.414 10.644 15.101 1.00 66.81 110 GLY A CA 1
ATOM 874 C C . GLY A 1 110 ? -21.734 10.342 15.812 1.00 66.81 110 GLY A C 1
ATOM 875 O O . GLY A 1 110 ? -22.448 11.265 16.188 1.00 66.81 110 GLY A O 1
ATOM 876 N N . VAL A 1 111 ? -22.028 9.069 16.088 1.00 58.81 111 VAL A N 1
ATOM 877 C CA . VAL A 1 111 ? -23.233 8.654 16.829 1.00 58.81 111 VAL A CA 1
ATOM 878 C C . VAL A 1 111 ? -23.149 9.040 18.313 1.00 58.81 111 VAL A C 1
ATOM 880 O O . VAL A 1 111 ? -24.128 9.531 18.875 1.00 58.81 111 VAL A O 1
ATOM 883 N N . ALA A 1 112 ? -21.980 8.897 18.947 1.00 55.56 112 ALA A N 1
ATOM 884 C CA . ALA A 1 112 ? -21.774 9.294 20.344 1.00 55.56 112 ALA A CA 1
ATOM 885 C C . ALA A 1 112 ? -21.865 10.821 20.561 1.00 55.56 112 ALA A C 1
ATOM 887 O O . ALA A 1 112 ? -22.324 11.269 21.611 1.00 55.56 112 ALA A O 1
ATOM 888 N N . GLY A 1 113 ? -21.485 11.629 19.563 1.00 49.19 113 GLY A N 1
ATOM 889 C CA . GLY A 1 113 ? -21.577 13.093 19.612 1.00 49.19 113 GL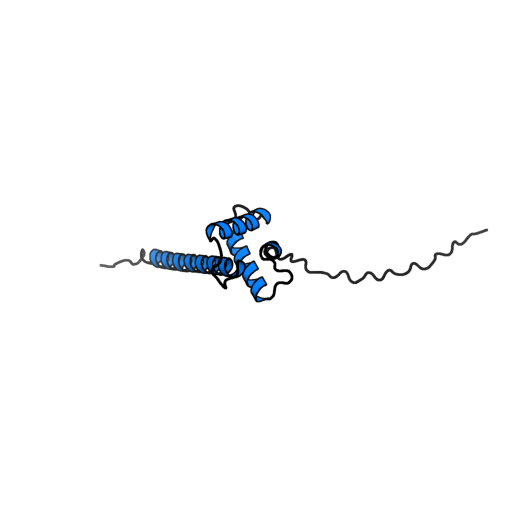Y A CA 1
ATOM 890 C C . GLY A 1 113 ? -23.000 13.661 19.495 1.00 49.19 113 GLY A C 1
ATOM 891 O O . GLY A 1 113 ? -23.225 14.815 19.852 1.00 49.19 113 GLY A O 1
ATOM 892 N N . VAL A 1 114 ? -23.977 12.870 19.037 1.00 51.31 114 VAL A N 1
ATOM 893 C CA . VAL A 1 114 ? -25.366 13.322 18.812 1.00 51.31 114 VAL A CA 1
ATOM 894 C C . VAL A 1 114 ? -26.247 13.196 20.069 1.00 51.31 114 VAL A C 1
ATOM 896 O O . VAL A 1 114 ? -27.297 13.832 20.148 1.00 51.31 114 VAL A O 1
ATOM 899 N N . GLN A 1 115 ? -25.828 12.457 21.104 1.00 47.19 115 GLN A N 1
ATOM 900 C CA . GLN A 1 115 ? -26.662 12.246 22.300 1.00 47.19 115 GLN A CA 1
ATOM 901 C C . GLN A 1 115 ? -26.620 13.369 23.353 1.00 47.19 115 GLN A C 1
ATOM 903 O O . GLN A 1 115 ? -27.446 13.368 24.263 1.00 47.19 115 GLN A O 1
ATOM 908 N N . ILE A 1 116 ? -25.765 14.389 23.215 1.00 51.59 116 ILE A N 1
ATOM 909 C CA . ILE A 1 116 ? -25.701 15.521 24.164 1.00 51.59 116 ILE A CA 1
ATOM 910 C C . ILE A 1 116 ? -26.519 16.720 23.656 1.00 51.59 116 ILE A C 1
ATOM 912 O O . ILE A 1 116 ? -26.054 17.849 23.643 1.00 51.59 116 ILE A O 1
ATOM 916 N N . ASN A 1 117 ? -27.737 16.492 23.165 1.00 51.56 117 ASN A N 1
ATOM 917 C CA . ASN A 1 117 ? -28.723 17.565 22.941 1.00 51.56 117 ASN A CA 1
ATOM 918 C C . ASN A 1 117 ? -30.179 17.077 23.068 1.00 51.56 117 ASN A C 1
ATOM 920 O O . ASN A 1 117 ? -31.122 17.765 22.676 1.00 51.56 117 ASN A O 1
ATOM 924 N N . GLY A 1 118 ? -30.391 15.899 23.660 1.00 48.22 118 GLY A N 1
ATOM 925 C CA . GLY A 1 118 ? -31.715 15.413 24.036 1.00 48.22 118 GLY A CA 1
ATOM 926 C C . GLY A 1 118 ? -32.128 15.984 25.388 1.00 48.22 118 GLY A C 1
ATOM 927 O O . GLY A 1 118 ? -31.962 15.332 26.412 1.00 48.22 118 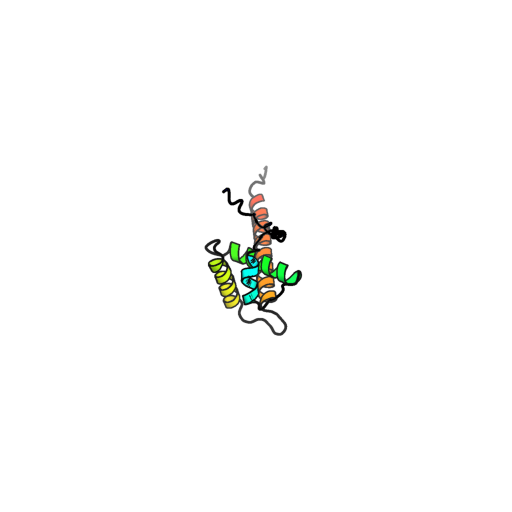GLY A O 1
ATOM 928 N N . ARG A 1 119 ? -32.651 17.215 25.396 1.00 45.88 119 ARG A N 1
ATOM 929 C CA . ARG A 1 119 ? -33.385 17.790 26.533 1.00 45.88 119 ARG A CA 1
ATOM 930 C C . ARG A 1 119 ? -34.423 16.784 27.046 1.00 45.88 119 ARG A C 1
ATOM 932 O O . ARG A 1 119 ? -35.453 16.592 26.406 1.00 45.88 119 ARG A O 1
ATOM 939 N N . VAL A 1 120 ? -34.192 16.224 28.230 1.00 49.28 120 VAL A N 1
ATOM 940 C CA . VAL A 1 120 ? -35.268 15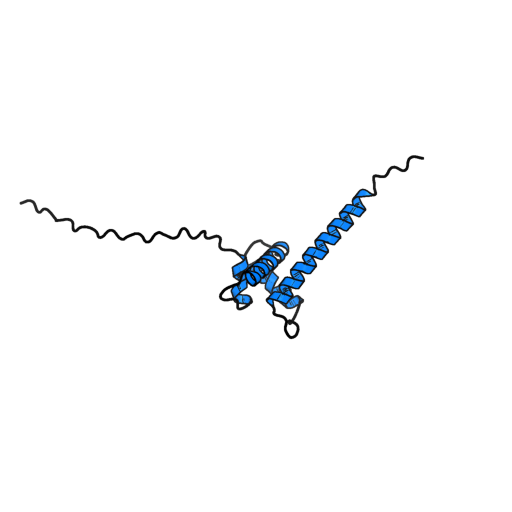.698 29.073 1.00 49.28 120 VAL A CA 1
ATOM 941 C C . VAL A 1 120 ? -36.090 16.911 29.508 1.00 49.28 120 VAL A C 1
ATOM 943 O O . VAL A 1 120 ? -35.609 17.759 30.261 1.00 49.28 120 VAL A O 1
ATOM 946 N N . ARG A 1 121 ? -37.296 17.061 28.953 1.00 45.06 121 ARG A N 1
ATOM 947 C CA . ARG A 1 121 ? -38.325 17.902 29.568 1.00 45.06 121 ARG A CA 1
ATOM 948 C C . ARG A 1 121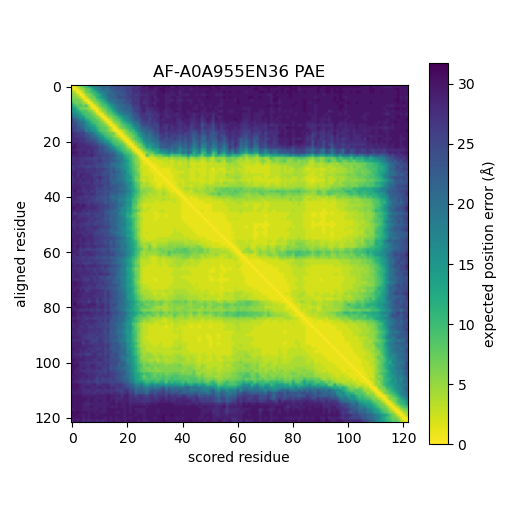 ? -39.010 17.056 30.641 1.00 45.06 121 ARG A C 1
ATOM 950 O O . ARG A 1 121 ? -39.314 15.899 30.373 1.00 45.06 121 ARG A O 1
ATOM 957 N N . LEU A 1 122 ? -39.125 17.687 31.811 1.00 53.06 122 LEU A N 1
ATOM 958 C CA . LEU A 1 122 ? -39.713 17.251 33.083 1.00 53.06 122 LEU A CA 1
ATOM 959 C C . LEU A 1 122 ? -40.871 16.257 32.955 1.00 53.06 122 LEU A C 1
ATOM 961 O O . LEU A 1 122 ? -41.754 16.510 32.105 1.00 53.06 122 LEU A O 1
#

Sequence (122 aa):
MDVQVEELPQEQKTQSPQATARTDNVAHYALADRFGIVNANKEEDGKLAEIWAFAQGQAKSENIPDIVWEVVHLEGVLGSPRLGESRLDRLYRYCKLKRQESAIQNELKGVAGVQINGRVRL